Protein AF-A0A328YLJ5-F1 (afdb_monomer_lite)

Sequence (85 aa):
MNGGMAASYDVAKDSETDGFVKAVWKLCKQHSSKLYPITDMKTGTVSPKAHARFIAWPDAIAKFDQVNGLYLTNNTMAYFTSRSG

Organism: NCBI:txid78229

Foldseek 3Di:
DFDAPDDPDDCVPCVPVVVVVVVVVVVQVVFWAFKWWQPDPVVSRTDQDTDPGDTDGPVCLVPAQCVVNHFDARDPPTTIHSDHD

Structure (mmCIF, N/CA/C/O backbone):
data_AF-A0A328YLJ5-F1
#
_entry.id   AF-A0A328YLJ5-F1
#
loop_
_atom_site.group_PDB
_atom_site.id
_atom_site.type_symbol
_atom_site.label_atom_id
_atom_site.label_alt_id
_atom_site.label_comp_id
_atom_site.label_asym_id
_atom_site.label_entity_id
_atom_site.label_seq_id
_atom_site.pdbx_PDB_ins_code
_atom_site.Cartn_x
_atom_site.Cartn_y
_atom_site.Cartn_z
_atom_site.occupancy
_atom_site.B_iso_or_equiv
_atom_site.auth_seq_id
_atom_site.auth_comp_id
_atom_site.auth_asym_id
_atom_site.auth_atom_id
_atom_site.pdbx_PDB_model_num
ATOM 1 N N . MET A 1 1 ? 13.544 -5.262 8.540 1.00 37.94 1 MET A N 1
ATOM 2 C CA . MET A 1 1 ? 13.768 -5.113 7.085 1.00 37.94 1 MET A CA 1
ATOM 3 C C . MET A 1 1 ? 12.417 -4.878 6.436 1.00 37.94 1 MET A C 1
ATOM 5 O O . MET A 1 1 ? 11.512 -5.647 6.714 1.00 37.94 1 MET A O 1
ATOM 9 N N . ASN A 1 2 ? 12.260 -3.810 5.656 1.00 47.03 2 ASN A N 1
ATOM 10 C CA . ASN A 1 2 ? 11.027 -3.548 4.907 1.00 47.03 2 ASN A CA 1
ATOM 11 C C . ASN A 1 2 ? 11.185 -4.170 3.517 1.00 47.03 2 ASN A C 1
ATOM 13 O O . ASN A 1 2 ? 12.251 -4.008 2.920 1.00 47.03 2 ASN A O 1
ATOM 17 N N . GLY A 1 3 ? 10.165 -4.862 3.006 1.00 46.31 3 GLY A N 1
ATOM 18 C CA . GLY A 1 3 ? 10.177 -5.358 1.629 1.00 46.31 3 GLY A CA 1
ATOM 19 C C . GLY A 1 3 ? 10.172 -4.173 0.665 1.00 46.31 3 GLY A C 1
ATOM 20 O O . GLY A 1 3 ? 9.154 -3.505 0.509 1.00 46.31 3 GLY A O 1
ATOM 21 N N . GLY A 1 4 ? 11.325 -3.849 0.083 1.00 50.56 4 GLY A N 1
ATOM 22 C CA . GLY A 1 4 ? 11.470 -2.759 -0.875 1.00 50.56 4 GLY A CA 1
ATOM 23 C C . GLY A 1 4 ? 11.679 -3.310 -2.276 1.00 50.56 4 GLY A C 1
ATOM 24 O O . GLY A 1 4 ? 12.602 -4.088 -2.493 1.00 50.56 4 GLY A O 1
ATOM 25 N N . MET A 1 5 ? 10.867 -2.876 -3.239 1.00 54.06 5 MET A N 1
ATOM 26 C CA . MET A 1 5 ? 11.232 -2.999 -4.649 1.00 54.06 5 MET A CA 1
ATOM 27 C C . MET A 1 5 ? 12.288 -1.936 -4.950 1.00 54.06 5 MET A C 1
ATOM 29 O O . MET A 1 5 ? 11.965 -0.759 -5.105 1.00 54.06 5 MET A O 1
ATOM 33 N N . ALA A 1 6 ? 13.552 -2.343 -4.988 1.00 58.19 6 ALA A N 1
ATOM 34 C CA . ALA A 1 6 ? 14.651 -1.515 -5.458 1.00 58.19 6 ALA A CA 1
ATOM 35 C C . ALA A 1 6 ? 15.306 -2.234 -6.634 1.00 58.19 6 ALA A C 1
ATOM 37 O O . ALA A 1 6 ? 15.767 -3.365 -6.500 1.00 58.19 6 ALA A O 1
ATOM 38 N N . ALA A 1 7 ? 15.312 -1.588 -7.794 1.00 59.47 7 ALA A N 1
ATOM 39 C CA . ALA A 1 7 ? 15.996 -2.097 -8.964 1.00 59.47 7 ALA A CA 1
ATOM 40 C C . ALA A 1 7 ? 17.420 -1.517 -8.960 1.00 59.47 7 ALA A C 1
ATOM 42 O O . ALA A 1 7 ? 17.609 -0.306 -9.038 1.00 59.47 7 ALA A O 1
ATOM 43 N N . SER A 1 8 ? 18.414 -2.387 -8.780 1.00 63.31 8 SER A N 1
ATOM 44 C CA . SER A 1 8 ? 19.839 -2.045 -8.810 1.00 63.31 8 SER A CA 1
ATOM 45 C C . SER A 1 8 ? 20.358 -2.251 -10.233 1.00 63.31 8 SER A C 1
ATOM 47 O O . SER A 1 8 ? 20.953 -3.286 -10.526 1.00 63.31 8 SER A O 1
ATOM 49 N N . TYR A 1 9 ? 20.098 -1.303 -11.129 1.00 68.19 9 TYR A N 1
ATOM 50 C CA . TYR A 1 9 ? 20.622 -1.333 -12.497 1.00 68.19 9 TYR A CA 1
ATOM 51 C C . TYR A 1 9 ? 21.128 0.053 -12.907 1.00 68.19 9 TYR A C 1
ATOM 53 O O . TYR A 1 9 ? 20.677 1.079 -12.394 1.00 68.19 9 TYR A O 1
ATOM 61 N N . ASP A 1 10 ? 22.109 0.070 -13.808 1.00 68.25 10 ASP A N 1
ATOM 62 C CA . ASP A 1 10 ? 22.676 1.299 -14.358 1.00 68.25 10 ASP A CA 1
ATOM 63 C C . ASP A 1 10 ? 21.799 1.773 -15.522 1.00 68.25 10 ASP A C 1
ATOM 65 O O . ASP A 1 10 ? 21.824 1.207 -16.614 1.00 68.25 10 ASP A O 1
ATOM 69 N N . VAL A 1 11 ? 21.023 2.828 -15.273 1.00 70.50 11 VAL A N 1
ATOM 70 C CA . VAL A 1 11 ? 20.069 3.414 -16.228 1.00 70.50 11 VAL A CA 1
ATOM 71 C C . VAL A 1 11 ? 20.745 3.837 -17.541 1.00 70.50 11 VAL A C 1
ATOM 73 O O . VAL A 1 11 ? 20.097 3.844 -18.584 1.00 70.50 11 VAL A O 1
ATOM 76 N N . ALA A 1 12 ? 22.040 4.177 -17.518 1.00 71.12 12 ALA A N 1
ATOM 77 C CA . ALA A 1 12 ? 22.776 4.590 -18.712 1.00 71.12 12 ALA A CA 1
ATOM 78 C C . ALA A 1 12 ? 23.287 3.405 -19.548 1.00 71.12 12 ALA A C 1
ATOM 80 O O . ALA A 1 12 ? 23.597 3.585 -20.725 1.00 71.12 12 ALA A O 1
ATOM 81 N N . LYS A 1 13 ? 23.395 2.211 -18.953 1.00 79.12 13 LYS A N 1
ATOM 82 C CA . LYS A 1 13 ? 23.941 1.010 -19.608 1.00 79.12 13 LYS A CA 1
ATOM 83 C C . LYS A 1 13 ? 22.892 -0.054 -19.913 1.00 79.12 13 LYS A C 1
ATOM 85 O O . LYS A 1 13 ? 23.156 -0.911 -20.747 1.00 79.12 13 LYS A O 1
ATOM 90 N N . ASP A 1 14 ? 21.731 0.004 -19.265 1.00 78.00 14 ASP A N 1
ATOM 91 C CA . ASP A 1 14 ? 20.660 -0.982 -19.405 1.00 78.00 14 ASP A CA 1
ATOM 92 C C . ASP A 1 14 ? 19.292 -0.294 -19.551 1.00 78.00 14 ASP A C 1
ATOM 94 O O . ASP A 1 14 ? 18.486 -0.183 -18.619 1.00 78.00 14 ASP A O 1
ATOM 98 N N . SER A 1 15 ? 19.057 0.233 -20.754 1.00 83.06 15 SER A N 1
ATOM 99 C CA . SER A 1 15 ? 17.828 0.946 -21.110 1.00 83.06 15 SER A CA 1
ATOM 100 C C . SER A 1 15 ? 16.605 0.028 -21.205 1.00 83.06 15 SER A C 1
ATOM 102 O O . SER A 1 15 ? 15.478 0.494 -21.019 1.00 83.06 15 SER A O 1
ATOM 104 N N . GLU A 1 16 ? 16.800 -1.267 -21.461 1.00 84.19 16 GLU A N 1
ATOM 105 C CA . GLU A 1 16 ? 15.716 -2.250 -21.511 1.00 84.19 16 GLU A CA 1
ATOM 106 C C . GLU A 1 16 ? 15.175 -2.536 -20.107 1.00 84.19 16 GLU A C 1
ATOM 108 O O . GLU A 1 16 ? 13.960 -2.459 -19.887 1.00 84.19 16 GLU A O 1
ATOM 113 N N . THR A 1 17 ? 16.064 -2.751 -19.129 1.00 81.88 17 THR A N 1
ATOM 114 C CA . THR A 1 17 ? 15.668 -2.874 -17.720 1.00 81.88 17 THR A CA 1
ATOM 115 C C . THR A 1 17 ? 15.018 -1.584 -17.217 1.00 81.88 17 THR A C 1
ATOM 117 O O . THR A 1 17 ? 14.019 -1.645 -16.493 1.00 81.88 17 THR A O 1
ATOM 120 N N . ASP A 1 18 ? 15.490 -0.411 -17.659 1.00 82.38 18 ASP A N 1
ATOM 121 C CA . ASP A 1 18 ? 14.840 0.864 -17.336 1.00 82.38 18 ASP A CA 1
ATOM 122 C C . ASP A 1 18 ? 13.396 0.946 -17.837 1.00 82.38 18 ASP A C 1
ATOM 124 O O . ASP A 1 18 ? 12.480 1.324 -17.095 1.00 82.38 18 ASP A O 1
ATOM 128 N N . GLY A 1 19 ? 13.182 0.554 -19.094 1.00 86.38 19 GLY A N 1
ATOM 129 C CA . GLY A 1 19 ? 11.859 0.483 -19.699 1.00 86.38 19 GLY A CA 1
ATOM 130 C C . GLY A 1 19 ? 10.931 -0.457 -18.932 1.00 86.38 19 GLY A C 1
ATOM 131 O O . GLY A 1 19 ? 9.800 -0.081 -18.606 1.00 86.38 19 GLY A O 1
ATOM 132 N N . PHE A 1 20 ? 11.423 -1.646 -18.575 1.00 86.81 20 PHE A N 1
ATOM 133 C CA . PHE A 1 20 ? 10.675 -2.625 -17.790 1.00 86.81 20 PHE A CA 1
ATOM 134 C C . PHE A 1 20 ? 10.282 -2.081 -16.410 1.00 86.81 20 PHE A C 1
ATOM 136 O O . PHE A 1 20 ? 9.106 -2.113 -16.041 1.00 86.81 20 PHE A O 1
ATOM 143 N N . VAL A 1 21 ? 11.229 -1.514 -15.658 1.00 85.00 21 VAL A N 1
ATOM 144 C CA . VAL A 1 21 ? 10.972 -0.974 -14.314 1.00 85.00 21 VAL A CA 1
ATOM 145 C C . VAL A 1 21 ? 9.963 0.171 -14.363 1.00 85.00 21 VAL A C 1
ATOM 147 O O . VAL A 1 21 ? 9.036 0.214 -13.549 1.00 85.00 21 VAL A O 1
ATOM 150 N N . LYS A 1 22 ? 10.070 1.070 -15.349 1.00 86.44 22 LYS A N 1
ATOM 151 C CA . LYS A 1 22 ? 9.086 2.144 -15.559 1.00 86.44 22 LYS A CA 1
ATOM 152 C C . LYS A 1 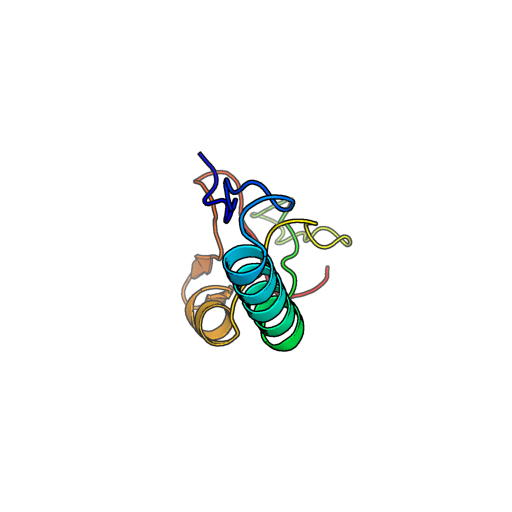22 ? 7.698 1.600 -15.891 1.00 86.44 22 LYS A C 1
ATOM 154 O O . LYS A 1 22 ? 6.710 2.131 -15.377 1.00 86.44 22 LYS A O 1
ATOM 159 N N . ALA A 1 23 ? 7.607 0.552 -16.710 1.00 88.75 23 ALA A N 1
ATOM 160 C CA . ALA A 1 23 ? 6.341 -0.091 -17.049 1.00 88.75 23 ALA A CA 1
ATOM 161 C C . ALA A 1 23 ? 5.687 -0.740 -15.818 1.00 88.75 23 ALA A C 1
ATOM 163 O O . ALA A 1 23 ? 4.515 -0.478 -15.538 1.00 88.75 23 ALA A O 1
ATOM 164 N N . VAL A 1 24 ? 6.455 -1.497 -15.027 1.00 87.19 24 VAL A N 1
ATOM 165 C CA . VAL A 1 24 ? 5.986 -2.087 -13.763 1.00 87.19 24 VAL A CA 1
ATOM 166 C C . VAL A 1 24 ? 5.533 -0.996 -12.796 1.00 87.19 24 VAL A C 1
ATOM 168 O O . VAL A 1 24 ? 4.445 -1.079 -12.232 1.00 87.19 24 VAL A O 1
ATOM 171 N N . TRP A 1 25 ? 6.305 0.082 -12.648 1.00 83.31 25 TRP A N 1
ATOM 172 C CA . TRP A 1 25 ? 5.940 1.186 -11.760 1.00 83.31 25 TRP A CA 1
ATOM 173 C C . TRP A 1 25 ? 4.660 1.905 -12.202 1.00 83.31 25 TRP A C 1
ATOM 175 O O . TRP A 1 25 ? 3.851 2.313 -11.365 1.00 83.31 25 TRP A O 1
ATOM 185 N N . LYS A 1 26 ? 4.445 2.044 -13.515 1.00 87.62 26 LYS A N 1
ATOM 186 C CA . LYS A 1 26 ? 3.205 2.591 -14.077 1.00 87.62 26 LYS A CA 1
ATOM 187 C C . LYS A 1 26 ? 2.008 1.695 -13.749 1.00 87.62 26 LYS A C 1
ATOM 189 O O . LYS A 1 26 ? 0.999 2.218 -13.284 1.00 87.62 26 LYS A O 1
ATOM 194 N N . LEU A 1 27 ? 2.144 0.378 -13.912 1.00 87.75 27 LEU A N 1
ATOM 195 C CA . LEU A 1 27 ? 1.112 -0.598 -13.543 1.00 87.75 27 LEU A CA 1
ATOM 196 C C . LEU A 1 27 ? 0.794 -0.540 -12.047 1.00 87.75 27 LEU A C 1
ATOM 198 O O . LEU A 1 27 ? -0.371 -0.417 -11.669 1.00 87.75 27 LEU A O 1
ATOM 202 N N . CYS A 1 28 ? 1.821 -0.531 -11.194 1.00 85.38 28 CYS A N 1
ATOM 203 C CA . CYS A 1 28 ? 1.654 -0.371 -9.753 1.00 85.38 28 CYS A CA 1
ATOM 204 C C . CYS A 1 28 ? 0.861 0.900 -9.428 1.00 85.38 28 CYS A C 1
ATOM 206 O O . CYS A 1 28 ? -0.111 0.838 -8.683 1.00 85.38 28 CYS A O 1
ATOM 208 N N . LYS A 1 29 ? 1.204 2.049 -10.018 1.00 82.75 29 LYS A N 1
ATOM 209 C CA . LYS A 1 29 ? 0.477 3.309 -9.787 1.00 82.75 29 LYS A CA 1
ATOM 210 C C . LYS A 1 29 ? -0.983 3.284 -10.245 1.00 82.75 29 LYS A C 1
ATOM 212 O O . LYS A 1 29 ? -1.783 4.014 -9.672 1.00 82.75 29 LYS A O 1
ATOM 217 N N . GLN A 1 30 ? -1.311 2.515 -11.281 1.00 87.31 30 GLN A N 1
ATOM 218 C CA . GLN A 1 30 ? -2.668 2.443 -11.831 1.00 87.31 30 GLN A CA 1
ATOM 219 C C . GLN A 1 30 ? -3.580 1.510 -11.036 1.00 87.31 30 GLN A C 1
ATOM 221 O O . GLN A 1 30 ? -4.764 1.798 -10.898 1.00 87.31 30 GLN A O 1
ATOM 226 N N . HIS A 1 31 ? -3.038 0.402 -10.528 1.00 86.88 31 HIS A N 1
ATOM 227 C CA . HIS A 1 31 ? -3.848 -0.669 -9.948 1.00 86.88 31 HIS A CA 1
ATOM 228 C C . HIS A 1 31 ? -3.727 -0.801 -8.434 1.00 86.88 31 HIS A C 1
ATOM 230 O O . HIS A 1 31 ? -4.590 -1.421 -7.821 1.00 86.88 31 HIS A O 1
ATOM 236 N N . SER A 1 32 ? -2.689 -0.240 -7.815 1.00 88.00 32 SER A N 1
ATOM 237 C CA . SER A 1 32 ? -2.540 -0.288 -6.361 1.00 88.00 32 SER A CA 1
ATOM 238 C C . SER A 1 32 ? -3.234 0.880 -5.666 1.00 88.00 32 SER A C 1
ATOM 240 O O . SER A 1 32 ? -3.409 1.960 -6.233 1.00 88.00 32 SER A O 1
ATOM 242 N N . SER A 1 33 ? -3.594 0.680 -4.402 1.00 89.62 33 SER A N 1
ATOM 243 C CA . SER A 1 33 ? -4.062 1.750 -3.525 1.00 89.62 33 SER A CA 1
ATOM 244 C C . SER A 1 33 ? -2.962 2.170 -2.560 1.00 89.62 33 SER A C 1
ATOM 246 O O . SER A 1 33 ? -2.156 1.355 -2.098 1.00 89.62 33 SER A O 1
ATOM 248 N N . LYS A 1 34 ? -2.938 3.467 -2.245 1.00 89.31 34 LYS A N 1
ATOM 249 C CA . LYS A 1 34 ? -2.061 4.010 -1.209 1.00 89.31 34 LYS A CA 1
ATOM 250 C C . LYS A 1 34 ? -2.504 3.514 0.160 1.00 89.31 34 LYS A C 1
ATOM 252 O O . LYS A 1 34 ? -3.695 3.357 0.410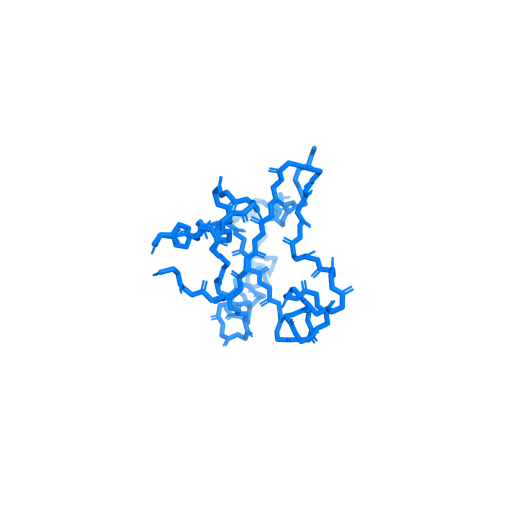 1.00 89.31 34 LYS A O 1
ATOM 257 N N . LEU A 1 35 ? -1.532 3.317 1.040 1.00 89.50 35 LEU A N 1
ATOM 258 C CA . LEU A 1 35 ? -1.777 2.869 2.401 1.00 89.50 35 LEU A CA 1
ATOM 259 C C . LEU A 1 35 ? -1.571 3.993 3.408 1.00 89.50 35 LEU A C 1
ATOM 261 O O . LEU A 1 35 ? -0.628 4.775 3.297 1.00 89.50 35 LEU A O 1
ATOM 265 N N . TYR A 1 36 ? -2.429 4.037 4.416 1.00 90.44 36 TYR A N 1
ATOM 266 C CA . TYR A 1 36 ? -2.391 4.993 5.508 1.00 90.44 36 TYR A CA 1
ATOM 267 C C . TYR A 1 36 ? -1.936 4.280 6.784 1.00 90.44 36 TYR A C 1
ATOM 269 O O . TYR A 1 36 ? -2.496 3.236 7.127 1.00 90.44 36 TYR A O 1
ATOM 277 N N . PRO A 1 37 ? -0.901 4.789 7.474 1.00 89.12 37 PRO A N 1
ATOM 278 C CA . PRO A 1 37 ? -0.467 4.229 8.748 1.00 89.12 37 PRO A CA 1
ATOM 279 C C . PRO A 1 37 ? -1.571 4.318 9.800 1.00 89.12 37 PRO A C 1
ATOM 281 O O . PRO A 1 37 ? -2.167 5.382 9.974 1.00 89.12 37 PRO A O 1
ATOM 284 N N . ILE A 1 38 ? -1.787 3.235 10.539 1.00 88.31 38 ILE A N 1
ATOM 285 C CA . ILE A 1 38 ? -2.595 3.255 11.757 1.00 88.31 38 ILE A CA 1
ATOM 286 C C . ILE A 1 38 ? -1.666 3.690 12.891 1.00 88.31 38 ILE A C 1
ATOM 288 O O . ILE A 1 38 ? -0.710 2.990 13.221 1.00 88.31 38 ILE A O 1
ATOM 292 N N . THR A 1 39 ? -1.897 4.881 13.440 1.00 85.62 39 THR A N 1
ATOM 293 C CA . THR A 1 39 ? -1.041 5.477 14.478 1.00 85.62 39 THR A CA 1
ATOM 294 C C . THR A 1 39 ? -1.406 4.996 15.875 1.00 85.62 39 THR A C 1
ATOM 296 O O . THR A 1 39 ? -0.549 4.980 16.753 1.00 85.62 39 THR A O 1
ATOM 299 N N . ASP A 1 40 ? -2.657 4.585 16.081 1.00 83.94 40 ASP A N 1
ATOM 300 C CA . ASP A 1 40 ? -3.111 3.969 17.324 1.00 83.94 40 ASP A CA 1
ATOM 301 C C . ASP A 1 40 ? -4.079 2.820 17.020 1.00 83.94 40 ASP A C 1
ATOM 303 O O . ASP A 1 40 ? -5.180 3.022 16.513 1.00 83.94 40 ASP A O 1
ATOM 307 N N . MET A 1 41 ? -3.655 1.601 17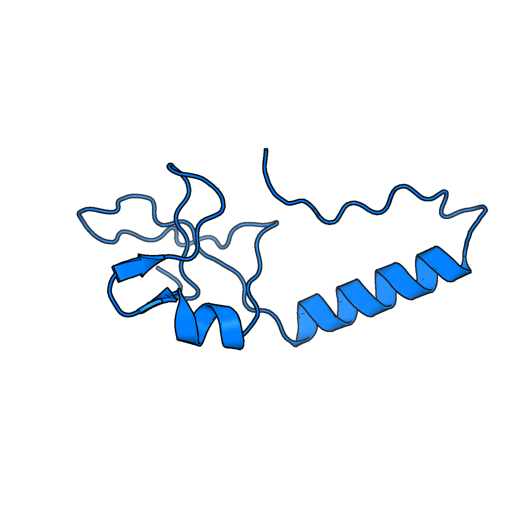.351 1.00 79.50 41 MET A N 1
ATOM 308 C CA . MET A 1 41 ? -4.421 0.373 17.129 1.00 79.50 41 MET A CA 1
ATOM 309 C C . MET A 1 41 ? -5.598 0.208 18.095 1.00 79.50 41 MET A C 1
ATOM 311 O O . MET A 1 41 ? -6.548 -0.493 17.765 1.00 79.50 41 MET A O 1
ATOM 315 N N . LYS A 1 42 ? -5.549 0.822 19.286 1.00 80.88 42 LYS A N 1
ATOM 316 C CA . LYS A 1 42 ? -6.636 0.725 20.273 1.00 80.88 42 LYS A CA 1
ATOM 317 C C . LYS A 1 42 ? -7.821 1.589 19.873 1.00 80.88 42 LYS A C 1
ATOM 319 O O . LYS A 1 42 ? -8.962 1.189 20.067 1.00 80.88 42 LYS A O 1
ATOM 324 N N . THR A 1 43 ? -7.537 2.770 19.334 1.00 79.50 43 THR A N 1
ATOM 325 C CA . THR A 1 43 ? -8.559 3.724 18.884 1.00 79.50 43 THR A CA 1
ATOM 326 C C . THR A 1 43 ? -8.867 3.600 17.393 1.00 79.50 43 THR A C 1
ATOM 328 O O . THR A 1 43 ? -9.848 4.170 16.929 1.00 79.50 43 THR A O 1
ATOM 331 N N . GLY A 1 44 ? -8.049 2.857 16.639 1.00 78.19 44 GLY A N 1
ATOM 332 C CA . GLY A 1 44 ? -8.151 2.768 15.184 1.00 78.19 44 GLY A CA 1
ATOM 333 C C . GLY A 1 44 ? -7.784 4.077 14.484 1.00 78.19 44 GLY A C 1
ATOM 334 O O . GLY A 1 44 ? -8.235 4.311 13.368 1.00 78.19 44 GLY A O 1
ATOM 335 N N . THR A 1 45 ? -6.995 4.944 15.129 1.00 85.50 45 THR A N 1
ATOM 336 C CA . THR A 1 45 ? -6.635 6.249 14.567 1.00 85.50 45 THR A CA 1
ATOM 337 C C . THR A 1 45 ? -5.719 6.058 13.366 1.00 85.50 45 THR A C 1
ATOM 339 O O . THR A 1 45 ? -4.666 5.422 13.465 1.00 85.50 45 THR A O 1
ATOM 342 N N . VAL A 1 46 ? -6.109 6.636 12.234 1.00 88.69 46 VAL A N 1
ATOM 343 C CA . VAL A 1 46 ? -5.379 6.555 10.970 1.00 88.69 46 VAL A CA 1
ATOM 344 C C . VAL A 1 46 ? -4.740 7.905 10.664 1.00 88.69 46 VAL A C 1
ATOM 346 O O . VAL A 1 46 ? -5.340 8.960 10.851 1.00 88.69 46 VAL A O 1
ATOM 349 N N . SER A 1 47 ? -3.499 7.884 10.184 1.00 86.62 47 SER A N 1
ATOM 350 C CA . SER A 1 47 ? -2.823 9.086 9.700 1.00 86.62 47 SER A CA 1
ATOM 351 C C . SER A 1 47 ? -3.592 9.689 8.516 1.00 86.62 47 SER A C 1
ATOM 353 O O . SER A 1 47 ? -3.897 8.964 7.569 1.00 86.62 47 SER A O 1
ATOM 355 N N . PRO A 1 48 ? -3.794 11.018 8.460 1.00 84.31 48 PRO A N 1
ATOM 356 C CA . PRO A 1 48 ? -4.423 11.674 7.309 1.00 84.31 48 PRO A CA 1
ATOM 357 C C . PRO A 1 48 ? -3.528 11.643 6.057 1.00 84.31 48 PRO A C 1
ATOM 359 O O . PRO A 1 48 ? -3.974 11.891 4.937 1.00 84.31 48 PRO A O 1
ATOM 362 N N . LYS A 1 49 ? -2.231 11.352 6.227 1.00 85.69 49 LYS A N 1
ATOM 363 C CA . LYS A 1 49 ? -1.264 11.253 5.133 1.00 85.69 49 LYS A CA 1
ATOM 364 C C . LYS A 1 49 ? -0.983 9.796 4.805 1.00 85.69 49 LYS A C 1
ATOM 366 O O . LYS A 1 49 ? -0.527 9.037 5.663 1.00 85.69 49 LYS A O 1
ATOM 371 N N . ALA A 1 50 ? -1.184 9.455 3.535 1.00 85.06 50 ALA A N 1
ATOM 372 C CA . ALA A 1 50 ? -0.742 8.192 2.969 1.00 85.06 50 ALA A CA 1
ATOM 373 C C . ALA A 1 50 ? 0.782 8.049 3.072 1.00 85.06 50 ALA A C 1
ATOM 375 O O . ALA A 1 50 ? 1.535 9.011 2.888 1.00 85.06 50 ALA A O 1
ATOM 376 N N . HIS A 1 51 ? 1.243 6.828 3.311 1.00 85.81 51 HIS A N 1
ATOM 377 C CA . HIS A 1 51 ? 2.656 6.508 3.331 1.00 85.81 51 HIS A CA 1
ATOM 378 C C . HIS A 1 51 ? 3.249 6.606 1.918 1.00 85.81 51 HIS A C 1
ATOM 380 O O . HIS A 1 51 ? 2.690 6.097 0.949 1.00 85.81 51 HIS A O 1
ATOM 386 N N . ALA A 1 52 ? 4.421 7.232 1.791 1.00 77.19 52 ALA A N 1
ATOM 387 C CA . ALA A 1 52 ? 5.006 7.547 0.485 1.00 77.19 52 ALA A CA 1
ATOM 388 C C . ALA A 1 52 ? 5.476 6.316 -0.314 1.00 77.19 52 ALA A C 1
ATOM 390 O O . ALA A 1 52 ? 5.630 6.396 -1.530 1.00 77.19 52 ALA A O 1
ATOM 391 N N . ARG A 1 53 ? 5.754 5.197 0.367 1.00 78.19 53 ARG A N 1
ATOM 392 C CA . ARG A 1 53 ? 6.411 4.014 -0.223 1.00 78.19 53 ARG A CA 1
ATOM 393 C C . ARG A 1 53 ? 5.608 2.718 -0.151 1.00 78.19 53 ARG A C 1
ATOM 395 O O . ARG A 1 53 ? 6.069 1.720 -0.688 1.00 78.19 53 ARG A O 1
ATOM 402 N N . PHE A 1 54 ? 4.459 2.714 0.524 1.00 83.75 54 PHE A N 1
ATOM 403 C CA . PHE A 1 54 ? 3.666 1.496 0.680 1.00 83.75 54 PHE A CA 1
ATOM 404 C C . PHE A 1 54 ? 2.379 1.594 -0.123 1.00 83.75 54 PHE A C 1
ATOM 406 O O . PHE A 1 54 ? 1.644 2.580 -0.042 1.00 83.75 54 PHE A O 1
ATOM 413 N N . ILE A 1 55 ? 2.143 0.542 -0.890 1.00 87.75 55 ILE A N 1
ATOM 414 C CA . ILE A 1 55 ? 0.971 0.348 -1.725 1.00 87.75 55 ILE A CA 1
ATOM 415 C C . ILE A 1 55 ? 0.475 -1.081 -1.520 1.00 87.75 55 ILE A 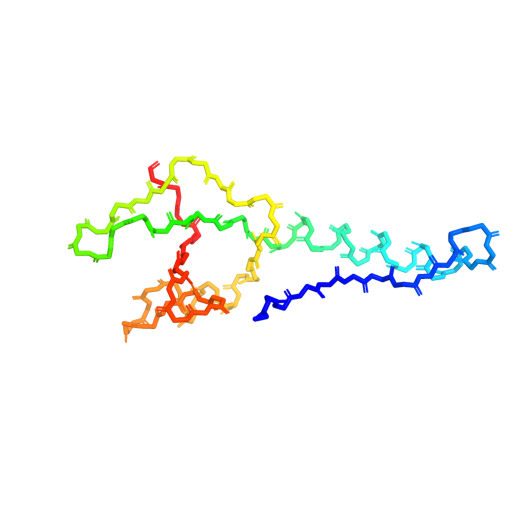C 1
ATOM 417 O O . ILE A 1 55 ? 1.275 -1.975 -1.239 1.00 87.75 55 ILE A O 1
ATOM 421 N N . ALA A 1 56 ? -0.825 -1.300 -1.669 1.00 89.69 56 ALA A N 1
ATOM 422 C CA . ALA A 1 56 ? -1.402 -2.639 -1.691 1.00 89.69 56 ALA A CA 1
ATOM 423 C C . ALA A 1 56 ? -2.219 -2.848 -2.960 1.00 89.69 56 ALA A C 1
ATOM 425 O O . ALA A 1 56 ? -2.868 -1.929 -3.461 1.00 89.69 56 ALA A O 1
ATOM 426 N N . TRP A 1 57 ? -2.195 -4.077 -3.465 1.00 89.06 57 TRP A N 1
ATOM 427 C CA . TRP A 1 57 ? -3.107 -4.502 -4.522 1.00 89.06 57 TRP A CA 1
ATOM 428 C C . TRP A 1 57 ? -4.530 -4.666 -3.954 1.00 89.06 57 TRP A C 1
ATOM 430 O O . TRP A 1 57 ? -4.654 -5.079 -2.796 1.00 89.06 57 TRP A O 1
ATOM 440 N N . PRO A 1 58 ? -5.591 -4.415 -4.744 1.00 88.12 58 PRO A N 1
ATOM 441 C CA . PRO A 1 58 ? -6.984 -4.640 -4.353 1.00 88.12 58 PRO A CA 1
ATOM 442 C C . PRO A 1 58 ? -7.233 -5.995 -3.685 1.00 88.12 58 PRO A C 1
ATOM 444 O O . PRO A 1 58 ? -7.906 -6.072 -2.661 1.00 88.12 58 PRO A O 1
ATOM 447 N N . ASP A 1 59 ? -6.609 -7.052 -4.197 1.00 90.00 59 ASP A N 1
ATOM 448 C CA . ASP A 1 59 ? -6.759 -8.414 -3.685 1.00 90.00 59 ASP A CA 1
ATOM 449 C C . ASP A 1 59 ? -6.204 -8.564 -2.261 1.00 90.00 59 ASP A C 1
ATOM 451 O O . ASP A 1 59 ? -6.764 -9.288 -1.437 1.00 90.00 59 ASP A O 1
ATOM 455 N N . ALA A 1 60 ? -5.098 -7.875 -1.959 1.00 87.25 60 ALA A N 1
ATOM 456 C CA . ALA A 1 60 ? -4.507 -7.855 -0.626 1.00 87.25 60 ALA A CA 1
ATOM 457 C C . ALA A 1 60 ? -5.360 -7.019 0.335 1.00 87.25 60 ALA A C 1
ATOM 459 O O . ALA A 1 60 ? -5.555 -7.414 1.480 1.00 87.25 60 ALA A O 1
ATOM 460 N N . ILE A 1 61 ? -5.921 -5.907 -0.141 1.00 89.25 61 ILE A N 1
ATOM 461 C CA . ILE A 1 61 ? -6.840 -5.067 0.637 1.00 89.25 61 ILE A CA 1
ATOM 462 C C . ILE A 1 61 ? -8.086 -5.872 1.017 1.00 89.25 61 ILE A C 1
ATOM 464 O O . ILE A 1 61 ? -8.440 -5.939 2.190 1.00 89.25 61 ILE A O 1
ATOM 468 N N . ALA A 1 62 ? -8.690 -6.574 0.058 1.00 89.25 62 ALA A N 1
ATOM 469 C CA . ALA A 1 62 ? -9.883 -7.388 0.283 1.00 89.25 62 ALA A CA 1
ATOM 470 C C . ALA A 1 62 ? -9.675 -8.532 1.292 1.00 89.25 62 ALA A C 1
ATOM 472 O O . ALA A 1 62 ? -10.638 -8.997 1.896 1.00 89.25 62 ALA A O 1
ATOM 473 N N . LYS A 1 63 ? -8.435 -9.001 1.471 1.00 87.69 63 LYS A N 1
ATOM 474 C CA . LYS A 1 63 ? -8.106 -10.119 2.369 1.00 87.69 63 LYS A CA 1
ATOM 475 C C . LYS A 1 63 ? -7.542 -9.687 3.718 1.00 87.69 63 LYS A C 1
ATOM 477 O O . LYS A 1 63 ? -7.724 -10.409 4.692 1.00 87.69 63 LYS A O 1
ATOM 482 N N . PHE A 1 64 ? -6.831 -8.563 3.767 1.00 87.19 64 PHE A N 1
ATOM 483 C CA . PHE A 1 64 ? -5.978 -8.208 4.903 1.00 87.19 64 PHE A CA 1
ATOM 484 C C . PHE A 1 64 ? -6.200 -6.789 5.432 1.00 87.19 64 PHE A C 1
ATOM 486 O O . PHE A 1 64 ? -5.549 -6.411 6.397 1.00 87.19 64 PHE A O 1
ATOM 493 N N . ASP A 1 65 ? -7.086 -5.976 4.852 1.00 88.00 65 ASP A N 1
ATOM 494 C CA . ASP A 1 65 ? -7.398 -4.652 5.404 1.00 88.00 65 ASP A CA 1
ATOM 495 C C . ASP A 1 65 ? -8.431 -4.752 6.536 1.00 88.00 65 ASP A C 1
ATOM 497 O O . ASP A 1 65 ? -9.615 -4.468 6.358 1.00 88.00 65 ASP A O 1
ATOM 501 N N . GLN A 1 66 ? -7.975 -5.207 7.707 1.00 84.12 66 GLN A N 1
ATOM 502 C CA . GLN A 1 66 ? -8.777 -5.406 8.928 1.00 84.12 66 GLN A CA 1
ATOM 503 C C . GLN A 1 66 ? -9.859 -6.490 8.803 1.00 84.12 66 GLN A C 1
ATOM 505 O O . GLN A 1 66 ? -10.751 -6.605 9.645 1.00 84.12 66 GLN A O 1
ATOM 510 N N . VAL A 1 67 ? -9.777 -7.322 7.764 1.00 85.31 67 VAL A N 1
ATOM 511 C CA . VAL A 1 67 ? -10.707 -8.429 7.534 1.00 85.31 67 VAL A CA 1
ATOM 512 C C . VAL A 1 67 ? -10.353 -9.576 8.474 1.00 85.31 67 VAL A C 1
ATOM 514 O O . VAL A 1 67 ? -9.224 -10.062 8.480 1.00 85.31 67 VAL A O 1
ATOM 517 N N . ASN A 1 68 ? -11.318 -10.006 9.292 1.00 84.56 68 ASN A N 1
ATOM 518 C CA . ASN A 1 68 ? -11.146 -11.069 10.292 1.00 84.56 68 ASN A CA 1
ATOM 519 C C . ASN A 1 68 ? -9.966 -10.833 11.259 1.00 84.56 68 ASN A C 1
ATOM 521 O O . ASN A 1 68 ? -9.323 -11.783 11.702 1.00 84.56 68 ASN A O 1
ATOM 525 N N . GLY A 1 69 ? -9.654 -9.569 11.568 1.00 80.94 69 GLY A N 1
ATOM 526 C CA . GLY A 1 69 ? -8.539 -9.208 12.451 1.00 80.94 69 GLY A CA 1
ATOM 527 C C . GLY A 1 69 ? -7.149 -9.308 11.810 1.00 80.94 69 GLY A C 1
ATOM 528 O O . GLY A 1 69 ? -6.150 -9.134 12.506 1.00 80.94 69 GLY A O 1
ATOM 529 N N . LEU A 1 70 ? -7.060 -9.565 10.501 1.00 85.94 70 LEU A N 1
ATOM 530 C CA . LEU A 1 70 ? -5.810 -9.472 9.747 1.00 85.94 70 LEU A CA 1
ATOM 531 C C . LEU A 1 70 ? -5.570 -8.028 9.318 1.00 85.94 70 LEU A C 1
ATOM 533 O O . LEU A 1 70 ? -6.507 -7.342 8.926 1.00 85.94 70 LEU A O 1
ATOM 537 N N . TYR A 1 71 ? -4.316 -7.587 9.361 1.00 85.56 71 TYR A N 1
ATOM 538 C CA . TYR A 1 71 ? -3.929 -6.223 9.008 1.00 85.56 71 TYR A CA 1
ATOM 539 C C . TYR A 1 71 ? -2.907 -6.220 7.877 1.00 85.56 71 TYR A C 1
ATOM 541 O O . TYR A 1 71 ? -2.022 -7.078 7.817 1.00 85.56 71 TYR A O 1
ATOM 549 N N . LEU A 1 72 ? -2.965 -5.189 7.033 1.00 87.00 72 LEU A N 1
ATOM 550 C CA . LEU A 1 72 ? -1.873 -4.863 6.131 1.00 87.00 72 LEU A CA 1
ATOM 551 C C . LEU A 1 72 ? -0.705 -4.397 6.993 1.00 87.00 72 LEU A C 1
ATOM 553 O O . LEU A 1 72 ? -0.749 -3.336 7.613 1.00 87.00 72 LEU A O 1
ATOM 557 N N . THR A 1 73 ? 0.332 -5.219 7.073 1.00 86.38 73 THR A N 1
ATOM 558 C CA . THR A 1 73 ? 1.476 -4.971 7.939 1.00 86.38 73 THR A CA 1
ATOM 559 C C . THR A 1 73 ? 2.776 -5.255 7.208 1.00 86.38 73 THR A C 1
ATOM 561 O O . THR A 1 73 ? 2.879 -6.187 6.415 1.00 86.38 73 THR A O 1
ATOM 564 N N . ASN A 1 74 ? 3.774 -4.416 7.460 1.00 81.00 74 ASN A N 1
ATOM 565 C CA . ASN A 1 74 ? 5.128 -4.625 6.952 1.00 81.00 74 ASN A CA 1
ATOM 566 C C . ASN A 1 74 ? 6.074 -5.147 8.053 1.00 81.00 74 ASN A C 1
ATOM 568 O O . ASN A 1 74 ? 7.112 -5.726 7.750 1.00 81.00 74 ASN A O 1
ATOM 572 N N . ASN A 1 75 ? 5.734 -4.956 9.331 1.00 78.94 75 ASN A N 1
ATOM 573 C CA . ASN A 1 75 ? 6.424 -5.541 10.482 1.00 78.94 75 ASN A CA 1
ATOM 574 C C . ASN A 1 75 ? 5.514 -5.484 11.724 1.00 78.94 75 ASN A C 1
ATOM 576 O O . ASN A 1 75 ? 4.499 -4.796 11.716 1.00 78.94 75 ASN A O 1
ATOM 580 N N . THR A 1 76 ? 5.919 -6.123 12.822 1.00 77.12 76 THR A N 1
ATOM 581 C CA . THR A 1 76 ? 5.137 -6.221 14.073 1.00 77.12 76 THR A CA 1
ATOM 582 C C . THR A 1 76 ? 4.711 -4.883 14.702 1.00 77.12 76 THR A C 1
ATOM 584 O O . THR A 1 76 ? 3.847 -4.880 15.578 1.00 77.12 76 THR A O 1
ATOM 587 N N . MET A 1 77 ? 5.282 -3.753 14.271 1.00 78.19 77 MET A N 1
ATOM 588 C CA . MET A 1 77 ? 4.993 -2.407 14.780 1.00 78.19 77 MET A CA 1
ATOM 589 C C . MET A 1 77 ? 4.389 -1.458 13.731 1.00 78.19 77 MET A C 1
ATOM 591 O O . MET A 1 77 ? 4.102 -0.309 14.053 1.00 78.19 77 MET A O 1
ATOM 595 N N . ALA A 1 78 ? 4.208 -1.896 12.482 1.00 83.44 78 ALA A N 1
ATOM 596 C CA . ALA A 1 78 ? 3.756 -1.048 11.384 1.00 83.44 78 ALA A CA 1
ATOM 597 C C . ALA A 1 78 ? 2.504 -1.641 10.736 1.00 83.44 78 ALA A C 1
ATOM 599 O O . ALA A 1 78 ? 2.590 -2.570 9.926 1.00 83.44 78 ALA 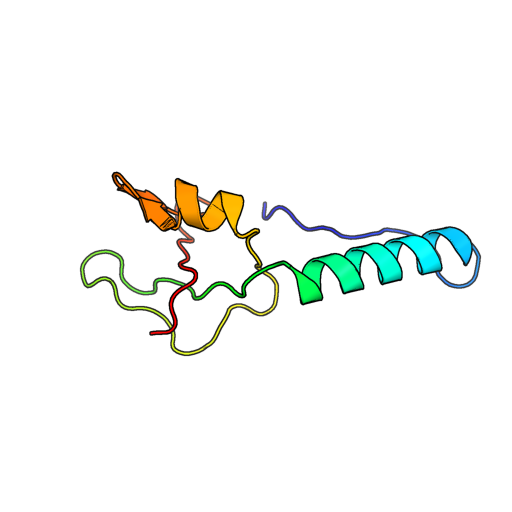A O 1
ATOM 600 N N . TYR A 1 79 ? 1.358 -1.069 11.096 1.00 88.38 79 TYR A N 1
ATOM 601 C CA . TYR A 1 79 ? 0.038 -1.436 10.597 1.00 88.38 79 TYR A CA 1
ATOM 602 C C . TYR A 1 79 ? -0.496 -0.352 9.670 1.00 88.38 79 TYR A C 1
ATOM 604 O O . TYR A 1 79 ? -0.265 0.842 9.874 1.00 88.38 79 TYR A O 1
ATOM 612 N N . PHE A 1 80 ? -1.218 -0.780 8.645 1.00 90.12 80 PHE A N 1
ATOM 613 C CA . PHE A 1 80 ? -1.714 0.081 7.591 1.00 90.12 80 PHE A CA 1
ATOM 614 C C . PHE A 1 80 ? -3.148 -0.281 7.214 1.00 90.12 80 PHE A C 1
ATOM 616 O O . PHE A 1 80 ? -3.607 -1.399 7.440 1.00 90.12 80 PHE A O 1
ATOM 623 N N . THR A 1 81 ? -3.833 0.668 6.588 1.00 89.38 81 THR A N 1
ATOM 624 C CA . THR A 1 81 ? -5.147 0.468 5.975 1.00 89.38 81 THR A CA 1
ATOM 625 C C . THR A 1 81 ? -5.224 1.177 4.627 1.00 89.38 81 THR A C 1
ATOM 627 O O . THR A 1 81 ? -4.466 2.115 4.369 1.00 89.38 81 THR A O 1
ATOM 630 N N . SER A 1 82 ? -6.114 0.730 3.742 1.00 88.50 82 SER A N 1
ATOM 631 C CA . SER A 1 82 ? -6.390 1.432 2.481 1.00 88.50 82 SER A CA 1
ATOM 632 C C . SER A 1 82 ? -7.302 2.651 2.666 1.00 88.50 82 SER A C 1
ATOM 634 O O . SER A 1 82 ? -7.427 3.477 1.762 1.00 88.50 82 SER A O 1
ATOM 636 N N . ARG A 1 83 ? -7.929 2.780 3.841 1.00 83.94 83 ARG A N 1
ATOM 637 C CA . ARG A 1 83 ? -8.870 3.854 4.165 1.00 83.94 83 ARG A CA 1
ATOM 638 C C . ARG A 1 83 ? -8.119 5.099 4.622 1.00 83.94 83 ARG A C 1
ATOM 640 O O . ARG A 1 83 ? -7.212 5.012 5.444 1.00 83.94 83 ARG A O 1
ATOM 647 N N . SER A 1 84 ? -8.505 6.259 4.105 1.00 75.81 84 SER A N 1
ATOM 648 C CA . SER A 1 84 ? -8.038 7.535 4.644 1.00 75.81 84 SER A CA 1
ATOM 649 C C . SER A 1 84 ? -8.647 7.771 6.027 1.00 75.81 84 SER A C 1
ATOM 651 O O . SER A 1 84 ? -9.839 7.513 6.209 1.00 75.81 84 SER A O 1
ATOM 653 N N . GLY A 1 85 ? -7.823 8.243 6.967 1.00 61.31 85 GLY A N 1
ATOM 654 C CA . GLY A 1 85 ? -8.274 8.766 8.262 1.00 61.31 85 GLY A CA 1
ATOM 655 C C . GLY A 1 85 ? -8.965 10.115 8.160 1.00 61.31 85 GLY A C 1
ATOM 656 O O . GLY A 1 85 ? -8.744 10.810 7.140 1.00 61.31 85 GLY A O 1
#

Radius of gyration: 15.36 Å; chain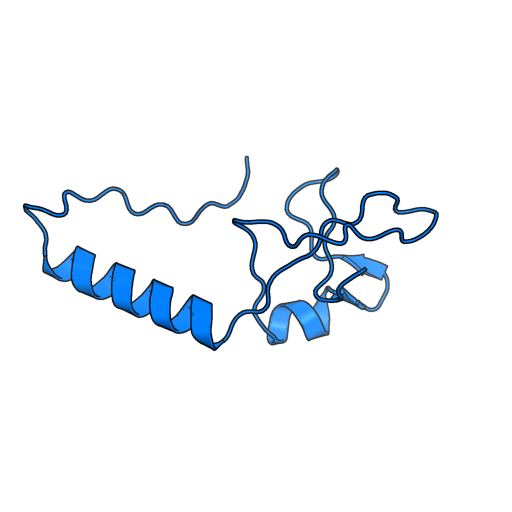s: 1; bounding box: 35×23×42 Å

pLDDT: mean 81.02, std 11.03, range [37.94, 90.44]

Secondary structure (DSSP, 8-state):
----------TTT-HHHHHHHHHHHHHHHHHPEE-EEEEETTTTEE-SSPPSS-EE-HHHHHHHSSGGG--EEEETTEEEESS--